Protein AF-A0A8T7H8H2-F1 (afdb_monomer_lite)

Sequence (149 aa):
MNLKTIQKQKPISELIKFSIINIDKPTEHTSFDVVARIRDIFHTKKVGHFGTLDPKVTGVLPISLNRACKLSDFFMHHDKEYIGKMYVHKEVNKKKLEKEMKKFIGKILQKPPVKSSVKRVERERTINKYKILKVDGKTISFHEDVEAG

Radius of gyration: 19.12 Å; chains: 1; bounding box: 44×36×48 Å

Secondary structure (DSSP, 8-state):
--HHHHHHHS-HHHHTTEEEEEEEEPTT--HHHHHHHHHHHHT-S-EEESSPPPTT--EEEEEEEEGGGGGHHHHHTS-EEEEEEEE-SS---HHHHHHHHGGGSEEEEE---SS-SS----EEEEEEEEEEEEEETTEEEEEEEE---

pLDDT: mean 93.81, std 4.28, range [65.88, 98.06]

Foldseek 3Di:
DDPVVVVVVDDPVVALQWDKDWDFADAQDWLVNVQVVVCVVVVAPDKDWQDTDPRGDTGTIIMTGHPNVVCNVVSQFDKDKDKDKDFAPFFDDPVVVVVVVVVQAAKDWDFDDPPDPDDGDIDIWHWPDKAFDDDDGRITIIMTIITGD

Structure (mmCIF, N/CA/C/O backbone):
data_AF-A0A8T7H8H2-F1
#
_entry.id   AF-A0A8T7H8H2-F1
#
loop_
_atom_site.group_PDB
_atom_site.id
_atom_site.type_symbol
_atom_site.label_atom_id
_atom_site.label_alt_id
_atom_site.label_comp_id
_atom_site.label_asym_id
_atom_site.label_entity_id
_atom_site.label_seq_id
_atom_site.pdbx_PDB_ins_code
_atom_site.Cartn_x
_atom_site.Cartn_y
_atom_site.Cartn_z
_atom_site.occupancy
_atom_site.B_iso_or_equiv
_atom_site.auth_seq_id
_atom_site.auth_comp_id
_atom_site.auth_asym_id
_atom_site.auth_atom_id
_atom_site.pdbx_PDB_model_num
ATOM 1 N N . MET A 1 1 ? 19.911 20.116 -11.012 1.00 65.88 1 MET A N 1
ATOM 2 C CA . MET A 1 1 ? 19.712 19.109 -12.084 1.00 65.88 1 MET A CA 1
ATOM 3 C C . MET A 1 1 ? 18.266 19.201 -12.567 1.00 65.88 1 MET A C 1
ATOM 5 O O . MET A 1 1 ? 17.376 19.098 -11.737 1.00 65.88 1 MET A O 1
ATOM 9 N N . ASN A 1 2 ? 18.010 19.471 -13.854 1.00 86.25 2 ASN A N 1
ATOM 10 C CA . ASN A 1 2 ? 16.648 19.646 -14.386 1.00 86.25 2 ASN A CA 1
ATOM 11 C C . ASN A 1 2 ? 16.205 18.390 -15.158 1.00 86.25 2 ASN A C 1
ATOM 13 O O . ASN A 1 2 ? 16.729 18.102 -16.234 1.00 86.25 2 ASN A O 1
ATOM 17 N N . LEU A 1 3 ? 15.234 17.649 -14.613 1.00 81.94 3 LEU A N 1
ATOM 18 C CA . LEU A 1 3 ? 14.728 16.403 -15.206 1.00 81.94 3 LEU A CA 1
ATOM 19 C C . LEU A 1 3 ? 14.122 16.609 -16.601 1.00 81.94 3 LEU A C 1
ATOM 21 O O . LEU A 1 3 ? 14.348 15.786 -17.485 1.00 81.94 3 LEU A O 1
ATOM 25 N N . LYS A 1 4 ? 13.415 17.725 -16.827 1.00 85.38 4 LYS A N 1
ATOM 26 C CA . LYS A 1 4 ? 12.794 18.028 -18.128 1.00 85.38 4 LYS A CA 1
ATOM 27 C C . LYS A 1 4 ? 13.848 18.240 -19.210 1.00 85.38 4 LYS A C 1
ATOM 29 O O . LYS A 1 4 ? 13.659 17.823 -20.348 1.00 85.38 4 LYS A O 1
ATOM 34 N N . THR A 1 5 ? 14.968 18.863 -18.853 1.00 87.62 5 THR A N 1
ATOM 35 C CA . THR A 1 5 ? 16.095 19.063 -19.768 1.00 87.62 5 THR A CA 1
ATOM 36 C C . THR A 1 5 ? 16.733 17.728 -20.151 1.00 87.62 5 THR A C 1
ATOM 38 O O . THR A 1 5 ? 16.940 17.469 -21.331 1.00 87.62 5 THR A O 1
ATOM 41 N N . ILE A 1 6 ? 16.958 16.839 -19.178 1.00 83.12 6 ILE A N 1
ATOM 42 C CA . ILE A 1 6 ? 17.547 15.509 -19.414 1.00 83.12 6 ILE A CA 1
ATOM 43 C C . ILE A 1 6 ? 16.644 14.643 -20.299 1.00 83.12 6 ILE A C 1
ATOM 45 O O . ILE A 1 6 ? 17.132 13.980 -21.210 1.00 83.12 6 ILE A O 1
ATOM 49 N N . GLN A 1 7 ? 15.331 14.665 -20.056 1.00 84.94 7 GLN A N 1
ATOM 50 C CA . GLN A 1 7 ? 14.356 13.912 -20.851 1.00 84.94 7 GLN A CA 1
ATOM 51 C C . GLN A 1 7 ? 14.317 14.361 -22.316 1.00 84.94 7 GLN A C 1
ATOM 53 O O . GLN A 1 7 ? 14.133 13.528 -23.193 1.00 84.94 7 GLN A O 1
ATOM 58 N N . LYS A 1 8 ? 14.520 15.655 -22.594 1.00 89.44 8 LYS A N 1
ATOM 59 C CA . LYS A 1 8 ? 14.554 16.187 -23.967 1.00 89.44 8 LYS A CA 1
ATOM 60 C C . LYS A 1 8 ? 15.856 15.882 -24.710 1.00 89.44 8 LYS A C 1
ATOM 62 O O . LYS A 1 8 ? 15.855 15.846 -25.932 1.00 89.44 8 LYS A O 1
ATOM 67 N N . GLN A 1 9 ? 16.960 15.708 -23.986 1.00 91.50 9 GLN A N 1
ATOM 68 C CA . GLN A 1 9 ? 18.292 15.525 -24.571 1.00 91.50 9 GLN A CA 1
ATOM 69 C C . GLN A 1 9 ? 18.631 14.065 -24.887 1.00 91.50 9 GLN A C 1
ATOM 71 O O . GLN A 1 9 ? 19.594 13.810 -25.604 1.00 91.50 9 GLN A O 1
ATOM 76 N N . LYS A 1 10 ? 17.877 13.106 -24.340 1.00 90.75 10 LYS A N 1
ATOM 77 C CA . LYS A 1 10 ? 18.169 11.676 -24.468 1.00 90.75 10 LYS A CA 1
ATOM 78 C C . LYS A 1 10 ? 17.128 10.970 -25.328 1.00 90.75 10 LYS A C 1
ATOM 80 O O . LYS A 1 10 ? 15.936 11.233 -25.165 1.00 90.75 10 LYS A O 1
ATOM 85 N N . PRO A 1 11 ? 17.537 10.022 -26.185 1.00 93.69 11 PRO A N 1
ATOM 86 C CA . PRO A 1 11 ? 16.582 9.183 -26.890 1.00 93.69 11 PRO A CA 1
ATOM 87 C C . PRO A 1 11 ? 15.785 8.327 -25.894 1.00 93.69 11 PRO A C 1
ATOM 89 O O . PRO A 1 11 ? 16.292 7.925 -24.842 1.00 93.69 11 PRO A O 1
ATOM 92 N N . ILE A 1 12 ? 14.542 7.988 -26.253 1.00 90.75 12 ILE A N 1
ATOM 93 C CA . ILE A 1 12 ? 13.638 7.168 -25.423 1.00 90.75 12 ILE A CA 1
ATOM 94 C C . ILE A 1 12 ? 14.302 5.845 -25.012 1.00 90.75 12 ILE A C 1
ATOM 96 O O . ILE A 1 12 ? 14.196 5.419 -23.861 1.00 90.75 12 ILE A O 1
ATOM 100 N N . SER A 1 13 ? 15.048 5.227 -25.931 1.00 91.00 13 SER A N 1
ATOM 101 C CA . SER A 1 13 ? 15.783 3.982 -25.689 1.00 91.00 13 SER A CA 1
ATOM 102 C C . SER A 1 13 ? 16.817 4.099 -24.564 1.00 91.00 13 SER A C 1
ATOM 104 O O . SER A 1 13 ? 17.067 3.123 -23.857 1.00 91.00 13 SER A O 1
ATOM 106 N N . GLU A 1 14 ? 17.408 5.278 -24.354 1.00 92.38 14 GLU A N 1
ATOM 107 C CA . GLU A 1 14 ? 18.316 5.523 -23.235 1.00 92.38 14 GLU A CA 1
ATOM 108 C C . GLU A 1 14 ? 17.551 5.794 -21.936 1.00 92.38 14 GLU A C 1
ATOM 110 O O . GLU A 1 14 ? 17.929 5.266 -20.889 1.00 92.38 14 GLU A O 1
ATOM 115 N N . LEU A 1 15 ? 16.453 6.554 -21.999 1.00 91.94 15 LEU A N 1
ATOM 116 C CA . LEU A 1 15 ? 15.613 6.845 -20.833 1.00 91.94 15 LEU A CA 1
ATOM 117 C C . LEU A 1 15 ? 15.049 5.561 -20.203 1.00 91.94 15 LEU A C 1
ATOM 119 O O . LEU A 1 15 ? 15.096 5.404 -18.985 1.00 91.94 15 LEU A O 1
ATOM 123 N N . ILE A 1 16 ? 14.623 4.591 -21.018 1.00 92.81 16 ILE A N 1
ATOM 124 C CA . ILE A 1 16 ? 14.113 3.286 -20.554 1.00 92.81 16 ILE A CA 1
ATOM 125 C C . ILE A 1 16 ? 15.168 2.489 -19.759 1.00 92.81 16 ILE A C 1
ATOM 127 O O . ILE A 1 16 ? 14.828 1.684 -18.888 1.00 92.81 16 ILE A O 1
ATOM 131 N N . LYS A 1 17 ? 16.473 2.704 -19.992 1.00 92.81 17 LYS A N 1
ATOM 132 C CA . LYS A 1 17 ? 17.540 1.990 -19.256 1.00 92.81 17 LYS A CA 1
ATOM 133 C C . LYS A 1 17 ? 17.592 2.360 -17.769 1.00 92.81 17 LYS A C 1
ATOM 135 O O . LYS A 1 17 ? 18.236 1.644 -16.994 1.00 92.81 17 LYS A O 1
ATOM 140 N N . PHE A 1 18 ? 16.982 3.476 -17.373 1.00 93.94 18 PHE A N 1
ATOM 141 C CA . PHE A 1 18 ? 16.849 3.908 -15.984 1.00 93.94 18 PHE A CA 1
ATOM 142 C C . PHE A 1 18 ? 15.565 4.728 -15.827 1.00 93.94 18 PHE A C 1
ATOM 144 O O . PHE A 1 18 ? 15.586 5.956 -15.874 1.00 93.94 18 PHE A O 1
ATOM 151 N N . SER A 1 19 ? 14.442 4.037 -15.652 1.00 93.81 19 SER A N 1
ATOM 152 C CA . SER A 1 19 ? 13.132 4.672 -15.533 1.00 93.81 19 SER A CA 1
ATOM 153 C C . SER A 1 19 ? 12.320 4.091 -14.385 1.00 93.81 19 SER A C 1
ATOM 155 O O . SER A 1 19 ? 12.411 2.903 -14.062 1.00 93.81 19 SER A O 1
ATOM 157 N N . ILE A 1 20 ? 11.495 4.955 -13.801 1.00 95.44 20 ILE A N 1
ATOM 158 C CA . ILE A 1 20 ? 10.417 4.590 -12.890 1.00 95.44 20 ILE A CA 1
ATOM 159 C C . ILE A 1 20 ? 9.120 5.057 -13.544 1.00 95.44 20 ILE A C 1
ATOM 161 O O . ILE A 1 20 ? 9.035 6.189 -14.019 1.00 95.44 20 ILE A O 1
ATOM 165 N N . ILE A 1 21 ? 8.132 4.177 -13.582 1.00 95.38 21 ILE A N 1
ATOM 166 C CA . ILE A 1 21 ? 6.795 4.430 -14.097 1.00 95.38 21 ILE A CA 1
ATOM 167 C C . ILE A 1 21 ? 5.856 4.400 -12.898 1.00 95.38 21 ILE A C 1
ATOM 169 O O . ILE A 1 21 ? 5.770 3.389 -12.208 1.00 95.38 21 ILE A O 1
ATOM 173 N N . ASN A 1 22 ? 5.167 5.505 -12.636 1.00 95.94 22 ASN A N 1
ATOM 174 C CA . ASN A 1 22 ? 4.131 5.532 -11.614 1.00 95.94 22 ASN A CA 1
ATOM 175 C C . ASN A 1 22 ? 2.823 5.011 -12.219 1.00 95.94 22 ASN A C 1
ATOM 177 O O . ASN A 1 22 ? 2.218 5.700 -13.039 1.00 95.94 22 ASN A O 1
ATOM 181 N N . ILE A 1 23 ? 2.433 3.790 -11.862 1.00 97.12 23 ILE A N 1
ATOM 182 C CA . ILE A 1 23 ? 1.197 3.173 -12.340 1.00 97.12 23 ILE A CA 1
ATOM 183 C C . ILE A 1 23 ? 0.095 3.408 -11.313 1.00 97.12 23 ILE A C 1
ATOM 185 O O . ILE A 1 23 ? 0.291 3.138 -10.132 1.00 97.12 23 ILE A O 1
ATOM 189 N N . ASP A 1 24 ? -1.075 3.846 -11.771 1.00 97.94 24 ASP A N 1
ATOM 190 C CA . ASP A 1 24 ? -2.310 3.660 -11.013 1.00 97.94 24 ASP A CA 1
ATOM 191 C C . ASP A 1 24 ? -2.786 2.217 -11.227 1.00 97.94 24 ASP A C 1
ATOM 193 O O . ASP A 1 24 ? -3.288 1.850 -12.293 1.00 97.94 24 ASP A O 1
ATOM 197 N N . LYS A 1 25 ? -2.498 1.355 -10.251 1.00 98.06 25 LYS A N 1
ATOM 198 C CA . LYS A 1 25 ? -2.769 -0.077 -10.323 1.00 98.06 25 LYS A CA 1
ATOM 199 C C . LYS A 1 25 ? -4.288 -0.302 -10.364 1.00 98.06 25 LYS A C 1
ATOM 201 O O . LYS A 1 25 ? -4.979 0.103 -9.429 1.00 98.06 25 LYS A O 1
ATOM 206 N N . PRO A 1 26 ? -4.816 -1.031 -11.362 1.00 96.56 26 PRO A N 1
ATOM 207 C CA . PRO A 1 26 ? -6.225 -1.411 -11.382 1.00 96.56 26 PRO A CA 1
ATOM 208 C C . PRO A 1 26 ? -6.556 -2.481 -10.328 1.00 96.56 26 PRO A C 1
ATOM 210 O O . PRO A 1 26 ? -5.681 -3.198 -9.828 1.00 96.56 26 PRO A O 1
ATOM 213 N N . THR A 1 27 ? -7.842 -2.614 -10.002 1.00 96.50 27 THR A N 1
ATOM 214 C CA . THR A 1 27 ? -8.343 -3.703 -9.145 1.00 96.50 27 THR A CA 1
ATOM 215 C C . THR A 1 27 ? -8.303 -5.046 -9.882 1.00 96.50 27 THR A C 1
ATOM 217 O O . THR A 1 27 ? -8.159 -5.080 -11.100 1.00 96.50 27 THR A O 1
ATOM 220 N N . GLU A 1 28 ? -8.429 -6.149 -9.145 1.00 95.75 28 GLU A N 1
ATOM 221 C CA . GLU A 1 28 ? -8.417 -7.541 -9.635 1.00 95.75 28 GLU A CA 1
ATOM 222 C C . GLU A 1 28 ? -7.105 -8.010 -10.291 1.00 95.75 28 GLU A C 1
ATOM 224 O O . GLU A 1 28 ? -7.045 -9.091 -10.870 1.00 95.75 28 GLU A O 1
ATOM 229 N N . HIS A 1 29 ? -6.022 -7.248 -10.143 1.00 96.12 29 HIS A N 1
ATOM 230 C CA . HIS A 1 29 ? -4.684 -7.625 -10.600 1.00 96.12 29 HIS A CA 1
ATOM 231 C C . HIS A 1 29 ? -3.716 -7.659 -9.425 1.00 96.12 29 HIS A C 1
ATOM 233 O O . HIS A 1 29 ? -3.736 -6.754 -8.595 1.00 96.12 29 HIS A O 1
ATOM 239 N N . THR A 1 30 ? -2.828 -8.647 -9.342 1.00 97.06 30 THR A N 1
ATOM 240 C CA . THR A 1 30 ? -1.699 -8.580 -8.402 1.00 97.06 30 THR A CA 1
ATOM 241 C C . THR A 1 30 ? -0.683 -7.532 -8.875 1.00 97.06 30 THR A C 1
ATOM 243 O O . THR A 1 30 ? -0.597 -7.214 -10.064 1.00 97.06 30 THR A O 1
ATOM 246 N N . SER A 1 31 ? 0.157 -7.013 -7.972 1.00 96.62 31 SER A N 1
ATOM 247 C CA . SER A 1 31 ? 1.315 -6.200 -8.388 1.00 96.62 31 SER A CA 1
ATOM 248 C C . SER A 1 31 ? 2.249 -6.948 -9.353 1.00 96.62 31 SER A C 1
ATOM 250 O O . SER A 1 31 ? 2.854 -6.322 -10.223 1.00 96.62 31 SER A O 1
ATOM 252 N N . PHE A 1 32 ? 2.344 -8.277 -9.238 1.00 96.12 32 PHE A N 1
ATOM 253 C CA . PHE A 1 32 ? 3.157 -9.106 -10.131 1.00 96.12 32 PHE A CA 1
ATOM 254 C C . PHE A 1 32 ? 2.573 -9.201 -11.545 1.00 96.12 32 PHE A C 1
ATOM 256 O O . PHE A 1 32 ? 3.344 -9.166 -12.505 1.00 96.12 32 PHE A O 1
ATOM 263 N N . ASP A 1 33 ? 1.245 -9.233 -11.689 1.00 97.19 33 ASP A N 1
ATOM 264 C CA . ASP A 1 33 ? 0.581 -9.201 -13.000 1.00 97.19 33 ASP A CA 1
ATOM 265 C C . ASP A 1 33 ? 0.880 -7.888 -13.731 1.00 97.19 33 ASP A C 1
ATOM 267 O O . ASP A 1 33 ? 1.214 -7.886 -14.917 1.00 97.19 33 ASP A O 1
ATOM 271 N N . VAL A 1 34 ? 0.839 -6.761 -13.007 1.00 97.31 34 VAL A N 1
ATOM 272 C CA . VAL A 1 34 ? 1.215 -5.450 -13.563 1.00 97.31 34 VAL A CA 1
ATOM 273 C C . VAL A 1 34 ? 2.674 -5.452 -14.013 1.00 97.31 34 VAL A C 1
ATOM 275 O O . VAL A 1 34 ? 2.975 -5.018 -15.123 1.00 97.31 34 VAL A O 1
ATOM 278 N N . VAL A 1 35 ? 3.585 -5.984 -13.193 1.00 97.06 35 VAL A N 1
ATOM 279 C CA . VAL A 1 35 ? 5.002 -6.118 -13.563 1.00 97.06 35 VAL A CA 1
ATOM 280 C C . VAL A 1 35 ? 5.187 -6.971 -14.817 1.00 97.06 35 VAL A C 1
ATOM 282 O O . VAL A 1 35 ? 5.971 -6.586 -15.684 1.00 97.06 35 VAL A O 1
ATOM 285 N N . ALA A 1 36 ? 4.484 -8.100 -14.936 1.00 97.06 36 ALA A N 1
ATOM 286 C CA . ALA A 1 36 ? 4.553 -8.960 -16.115 1.00 97.06 36 ALA A CA 1
ATOM 287 C C . ALA A 1 36 ? 4.097 -8.214 -17.375 1.00 97.06 36 ALA A C 1
ATOM 289 O O . ALA A 1 36 ? 4.830 -8.165 -18.358 1.00 97.06 36 ALA A O 1
ATOM 290 N N . ARG A 1 37 ? 2.965 -7.509 -17.305 1.00 96.88 37 ARG A N 1
ATOM 291 C CA . ARG A 1 37 ? 2.451 -6.739 -18.441 1.00 96.88 37 ARG A CA 1
ATOM 292 C C . ARG A 1 37 ? 3.386 -5.606 -18.869 1.00 96.88 37 ARG A C 1
ATOM 294 O O . ARG A 1 37 ? 3.587 -5.392 -20.060 1.00 96.88 37 ARG A O 1
ATOM 301 N N . ILE A 1 38 ? 3.991 -4.892 -17.917 1.00 96.75 38 ILE A N 1
ATOM 302 C CA . ILE A 1 38 ? 4.988 -3.853 -18.222 1.00 96.75 38 ILE A CA 1
ATOM 303 C C . ILE A 1 38 ? 6.249 -4.466 -18.845 1.00 96.75 38 ILE A C 1
ATOM 305 O O . ILE A 1 38 ? 6.817 -3.890 -19.772 1.00 96.75 38 ILE A O 1
ATOM 309 N N . ARG A 1 39 ? 6.677 -5.642 -18.376 1.00 96.56 39 ARG A N 1
ATOM 310 C CA . ARG A 1 39 ? 7.799 -6.379 -18.970 1.00 96.56 39 ARG A CA 1
ATOM 311 C C . ARG A 1 39 ? 7.558 -6.668 -20.450 1.00 96.56 39 ARG A C 1
ATOM 313 O O . ARG A 1 39 ? 8.455 -6.418 -21.255 1.00 96.56 39 ARG A O 1
ATOM 320 N N . ASP A 1 40 ? 6.356 -7.125 -20.782 1.00 96.38 40 ASP A N 1
ATOM 321 C CA . ASP A 1 40 ? 5.974 -7.488 -22.146 1.00 96.38 40 ASP A CA 1
ATOM 322 C C . ASP A 1 40 ? 5.882 -6.259 -23.058 1.00 96.38 40 ASP A C 1
ATOM 324 O O . ASP A 1 40 ? 6.412 -6.287 -24.163 1.00 96.38 40 ASP A O 1
ATOM 328 N N . ILE A 1 41 ? 5.300 -5.153 -22.575 1.00 95.75 41 ILE A N 1
ATOM 329 C CA . ILE A 1 41 ? 5.170 -3.896 -23.337 1.00 95.75 41 ILE A CA 1
ATOM 330 C C . ILE A 1 41 ? 6.536 -3.295 -23.695 1.00 95.75 41 ILE A C 1
ATOM 332 O O . ILE A 1 41 ? 6.731 -2.802 -24.803 1.00 95.75 41 ILE A O 1
ATOM 336 N N . PHE A 1 42 ? 7.481 -3.290 -22.751 1.00 93.94 42 PHE A N 1
ATOM 337 C CA . PHE A 1 42 ? 8.787 -2.646 -22.939 1.00 93.94 42 PHE A CA 1
ATOM 338 C C . PHE A 1 42 ? 9.884 -3.606 -23.411 1.00 93.94 42 PHE A C 1
ATOM 340 O O . PHE A 1 42 ? 11.028 -3.177 -23.579 1.00 93.94 42 PHE A O 1
ATOM 347 N N . HIS A 1 43 ? 9.567 -4.894 -23.581 1.00 93.25 43 HIS A N 1
ATOM 348 C CA . HIS A 1 43 ? 10.507 -5.951 -23.967 1.00 93.25 43 HIS A CA 1
ATOM 349 C C . HIS A 1 43 ? 11.815 -5.941 -23.152 1.00 93.25 43 HIS A C 1
ATOM 351 O O . HIS A 1 43 ? 12.906 -6.187 -23.670 1.00 93.25 43 HIS A O 1
ATOM 357 N N . THR A 1 44 ? 11.730 -5.632 -21.854 1.00 91.31 44 THR A N 1
ATOM 358 C CA . THR A 1 44 ? 12.895 -5.590 -20.956 1.00 91.31 44 THR A CA 1
ATOM 359 C C . THR A 1 44 ? 12.942 -6.820 -20.062 1.00 91.31 44 THR A C 1
ATOM 361 O O . THR A 1 44 ? 11.921 -7.326 -19.620 1.00 91.31 44 THR A O 1
ATOM 364 N N . LYS A 1 45 ? 14.143 -7.303 -19.735 1.00 87.44 45 LYS A N 1
ATOM 365 C CA . LYS A 1 45 ? 14.311 -8.463 -18.848 1.00 87.44 45 LYS A CA 1
ATOM 366 C C . LYS A 1 45 ? 14.118 -8.125 -17.367 1.00 87.44 45 LYS A C 1
ATOM 368 O O . LYS A 1 45 ? 13.731 -8.997 -16.594 1.00 87.44 45 LYS A O 1
ATOM 373 N N . LYS A 1 46 ? 14.403 -6.885 -16.945 1.00 95.06 46 LYS A N 1
ATOM 374 C CA . LYS A 1 46 ? 14.453 -6.510 -15.523 1.00 95.06 46 LYS A CA 1
ATOM 375 C C . LYS A 1 46 ? 13.401 -5.452 -15.208 1.00 95.06 46 LYS A C 1
ATOM 377 O O . LYS A 1 46 ? 13.554 -4.294 -15.584 1.00 95.06 46 LYS A O 1
ATOM 382 N N . VAL A 1 47 ? 12.359 -5.879 -14.500 1.00 97.19 47 VAL A N 1
ATOM 383 C CA . VAL A 1 47 ? 11.246 -5.045 -14.031 1.00 97.19 47 VAL A CA 1
ATOM 384 C C . VAL A 1 47 ? 10.959 -5.404 -12.581 1.00 97.19 47 VAL A C 1
ATOM 386 O O . VAL A 1 47 ? 10.929 -6.589 -12.246 1.00 97.19 47 VAL A O 1
ATOM 389 N N . GLY A 1 48 ? 10.754 -4.399 -11.736 1.00 95.44 48 GLY A N 1
ATOM 390 C CA . GLY A 1 48 ? 10.378 -4.571 -10.333 1.00 95.44 48 GLY A CA 1
ATOM 391 C C . GLY A 1 48 ? 9.346 -3.536 -9.902 1.00 95.44 48 GLY A C 1
ATOM 392 O O . GLY A 1 48 ? 9.080 -2.585 -10.633 1.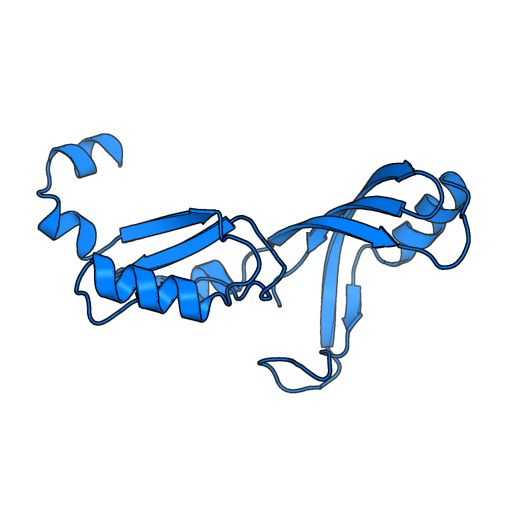00 95.44 48 GLY A O 1
ATOM 393 N N . HIS A 1 49 ? 8.789 -3.697 -8.709 1.00 95.38 49 HIS A N 1
ATOM 394 C CA . HIS A 1 49 ? 7.864 -2.745 -8.096 1.00 95.38 49 HIS A CA 1
ATOM 395 C C . HIS A 1 49 ? 8.342 -2.395 -6.680 1.00 95.38 49 HIS A C 1
ATOM 397 O O . HIS A 1 49 ? 9.088 -3.163 -6.078 1.00 95.38 49 HIS A O 1
ATOM 403 N N . PHE A 1 50 ? 7.935 -1.244 -6.147 1.00 94.06 50 PHE A N 1
ATOM 404 C CA . PHE A 1 50 ? 8.436 -0.728 -4.859 1.00 94.06 50 PHE A CA 1
ATOM 405 C C . PHE A 1 50 ? 7.511 -0.977 -3.657 1.00 94.06 50 PHE A C 1
ATOM 407 O O . PHE A 1 50 ? 7.526 -0.248 -2.668 1.00 94.06 50 PHE A O 1
ATOM 414 N N . GLY A 1 51 ? 6.682 -2.009 -3.749 1.00 90.94 51 GLY A N 1
ATOM 415 C CA . GLY A 1 51 ? 5.697 -2.367 -2.732 1.00 90.94 51 GLY A CA 1
ATOM 416 C C . GLY A 1 51 ? 4.583 -3.205 -3.338 1.00 90.94 51 GLY A C 1
ATOM 417 O O . GLY A 1 51 ? 4.218 -3.001 -4.495 1.00 90.94 51 GLY A O 1
ATOM 418 N N . THR A 1 52 ? 4.093 -4.195 -2.601 1.00 93.44 52 THR A N 1
ATOM 419 C CA . THR A 1 52 ? 3.010 -5.063 -3.072 1.00 93.44 52 THR A CA 1
ATOM 420 C C . THR A 1 52 ? 1.679 -4.469 -2.650 1.00 93.44 52 THR A C 1
ATOM 422 O O . THR A 1 52 ? 1.450 -4.262 -1.463 1.00 93.44 52 THR A O 1
ATOM 425 N N . LEU A 1 53 ? 0.800 -4.232 -3.618 1.00 95.31 53 LEU A N 1
ATOM 426 C CA . LEU A 1 53 ? -0.607 -3.955 -3.377 1.00 95.31 53 LEU A CA 1
ATOM 427 C C . LEU A 1 53 ? -1.386 -5.253 -3.594 1.00 95.31 53 LEU A C 1
ATOM 429 O O . LEU A 1 53 ? -1.185 -5.949 -4.596 1.00 95.31 53 LEU A O 1
ATOM 433 N N . ASP A 1 54 ? -2.279 -5.568 -2.660 1.00 94.94 54 ASP A N 1
ATOM 434 C CA . ASP A 1 54 ? -3.170 -6.718 -2.785 1.00 94.94 54 ASP A CA 1
ATOM 435 C C . ASP A 1 54 ? -4.047 -6.608 -4.047 1.00 94.94 54 ASP A C 1
ATOM 437 O O . ASP A 1 54 ? -4.288 -5.503 -4.546 1.00 94.94 54 ASP A O 1
ATOM 441 N N . PRO A 1 55 ? -4.585 -7.729 -4.569 1.00 95.81 55 PRO A N 1
ATOM 442 C CA . PRO A 1 55 ? -5.346 -7.731 -5.819 1.00 95.81 55 PRO A CA 1
ATOM 443 C C . PRO A 1 55 ? -6.456 -6.676 -5.894 1.00 95.81 55 PRO A C 1
ATOM 445 O O . PRO A 1 55 ? -6.604 -6.006 -6.913 1.00 95.81 55 PRO A O 1
ATOM 448 N N . LYS A 1 56 ? -7.176 -6.476 -4.785 1.00 96.00 56 LYS A N 1
ATOM 449 C CA . LYS A 1 56 ? -8.312 -5.547 -4.669 1.00 96.00 56 LYS A CA 1
ATOM 450 C C . LYS A 1 56 ? -7.924 -4.095 -4.368 1.00 96.00 56 LYS A C 1
ATOM 452 O O . LYS A 1 56 ? -8.795 -3.234 -4.312 1.00 96.00 56 LYS A O 1
ATOM 457 N N . VAL A 1 57 ? -6.644 -3.819 -4.119 1.00 97.06 57 VAL A N 1
ATOM 458 C CA . VAL A 1 57 ? -6.150 -2.477 -3.783 1.00 97.06 57 VAL A CA 1
ATOM 459 C C . VAL A 1 57 ? -5.714 -1.772 -5.061 1.00 97.06 57 VAL A C 1
ATOM 461 O O . VAL A 1 57 ? -4.957 -2.338 -5.847 1.00 97.06 57 VAL A O 1
ATOM 464 N N . THR A 1 58 ? -6.181 -0.547 -5.278 1.00 97.94 58 THR A N 1
ATOM 465 C CA . THR A 1 58 ? -5.791 0.295 -6.419 1.00 97.94 58 THR A CA 1
ATOM 466 C C . THR A 1 58 ? -4.792 1.371 -6.003 1.00 97.94 58 THR A C 1
ATOM 468 O O . THR A 1 58 ? -4.476 1.499 -4.819 1.00 97.94 58 THR A O 1
ATOM 471 N N . GLY A 1 59 ? -4.328 2.184 -6.951 1.00 97.75 59 GLY A N 1
ATOM 472 C CA . GLY A 1 59 ? -3.533 3.372 -6.657 1.00 97.75 59 GLY A CA 1
ATOM 473 C C . GLY A 1 59 ? -2.053 3.217 -6.980 1.00 97.75 59 GLY A C 1
ATOM 474 O O . GLY A 1 59 ? -1.649 2.408 -7.812 1.00 97.75 59 GLY A O 1
ATOM 475 N N . VAL A 1 60 ? -1.239 4.04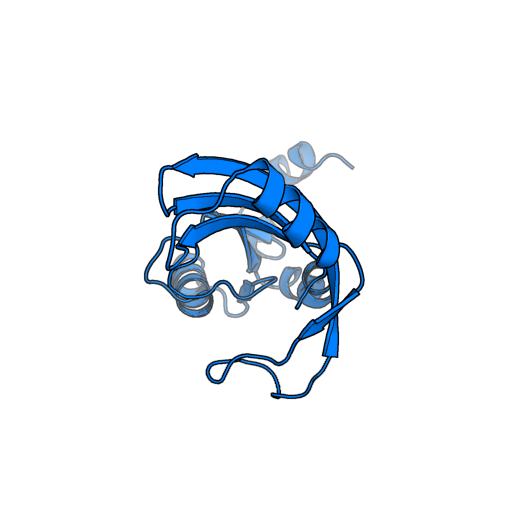1 -6.326 1.00 97.31 60 VAL A N 1
ATOM 476 C CA . VAL A 1 60 ? 0.170 4.269 -6.664 1.00 97.31 60 VAL A CA 1
ATOM 477 C C . VAL A 1 60 ? 1.005 2.991 -6.527 1.00 97.31 60 VAL A C 1
ATOM 479 O O . VAL A 1 60 ? 1.304 2.533 -5.427 1.00 97.31 60 VAL A O 1
ATOM 482 N N . LEU A 1 61 ? 1.442 2.453 -7.666 1.00 97.00 61 LEU A N 1
ATOM 483 C CA . LEU A 1 61 ? 2.382 1.345 -7.776 1.00 97.00 61 LEU A CA 1
ATOM 484 C C . LEU A 1 61 ? 3.579 1.774 -8.638 1.00 97.00 61 LEU A C 1
ATOM 486 O O . LEU A 1 61 ? 3.539 1.668 -9.867 1.00 97.00 61 LEU A O 1
ATOM 490 N N . PRO A 1 62 ? 4.672 2.251 -8.023 1.00 96.50 62 PRO A N 1
ATOM 491 C CA . PRO A 1 62 ? 5.885 2.572 -8.756 1.00 96.50 62 PRO A CA 1
ATOM 492 C C . PRO A 1 62 ? 6.530 1.302 -9.324 1.00 96.50 62 PRO A C 1
ATOM 494 O O . PRO A 1 62 ? 6.874 0.376 -8.584 1.00 96.50 62 PRO A O 1
ATOM 497 N N . ILE A 1 63 ? 6.723 1.283 -10.641 1.00 97.06 63 ILE A N 1
ATOM 498 C CA . ILE A 1 63 ? 7.382 0.219 -11.396 1.00 97.06 63 ILE A CA 1
ATOM 499 C C . ILE A 1 63 ? 8.748 0.712 -11.861 1.00 97.06 63 ILE A C 1
ATOM 501 O O . ILE A 1 63 ? 8.860 1.765 -12.475 1.00 97.06 63 ILE A O 1
ATOM 505 N N . SER A 1 64 ? 9.801 -0.054 -11.612 1.00 97.06 64 SER A N 1
ATOM 506 C CA . SER A 1 64 ? 11.163 0.263 -12.045 1.00 97.06 64 SER A CA 1
ATOM 507 C C . SER A 1 64 ? 11.593 -0.614 -13.211 1.00 97.06 64 SER A C 1
ATOM 509 O O . SER A 1 64 ? 11.313 -1.812 -13.218 1.00 97.06 64 SER A O 1
ATOM 511 N N . LEU A 1 65 ? 12.313 -0.029 -14.173 1.00 96.88 65 LEU A N 1
ATOM 512 C CA . LEU A 1 65 ? 12.900 -0.752 -15.303 1.00 96.88 65 LEU A CA 1
ATOM 513 C C . LEU A 1 65 ? 14.432 -0.788 -15.218 1.00 96.88 65 LEU A C 1
ATOM 515 O O . LEU A 1 65 ? 15.092 0.190 -14.851 1.00 96.88 65 LEU A O 1
ATOM 519 N N . ASN A 1 66 ? 15.019 -1.902 -15.656 1.00 96.12 66 ASN A N 1
ATOM 520 C CA . ASN A 1 66 ? 16.454 -2.063 -15.879 1.00 96.12 66 ASN A CA 1
ATOM 521 C C . ASN A 1 66 ? 17.301 -1.683 -14.647 1.00 96.12 66 ASN A C 1
ATOM 523 O O . ASN A 1 66 ? 17.217 -2.310 -13.587 1.00 96.12 66 ASN A O 1
ATOM 527 N N . ARG A 1 67 ? 18.164 -0.665 -14.777 1.00 95.06 67 ARG A N 1
ATOM 528 C CA . ARG A 1 67 ? 19.060 -0.226 -13.700 1.00 95.06 67 ARG A CA 1
ATOM 529 C C . ARG A 1 67 ? 18.299 0.404 -12.531 1.00 95.06 67 ARG A C 1
ATOM 531 O O . ARG A 1 67 ? 18.806 0.344 -11.414 1.00 95.06 67 ARG A O 1
ATOM 538 N N . ALA A 1 68 ? 17.101 0.946 -12.760 1.00 95.81 68 ALA A N 1
ATOM 539 C CA . ALA A 1 68 ? 16.303 1.592 -11.719 1.00 95.81 68 ALA A CA 1
ATOM 540 C C . ALA A 1 68 ? 15.785 0.603 -10.664 1.00 95.81 68 ALA A C 1
ATOM 542 O O . ALA A 1 68 ? 15.505 1.010 -9.544 1.00 95.81 68 ALA A O 1
ATOM 543 N N . CYS A 1 69 ? 15.740 -0.703 -10.958 1.00 95.00 69 CYS A N 1
ATOM 544 C CA . CYS A 1 69 ? 15.371 -1.722 -9.969 1.00 95.00 69 CYS A CA 1
ATOM 545 C C . CYS A 1 69 ? 16.322 -1.776 -8.763 1.00 95.00 69 CYS A C 1
ATOM 547 O O . CYS A 1 69 ? 15.945 -2.294 -7.719 1.00 95.00 69 CYS A O 1
ATOM 549 N N . LYS A 1 70 ? 17.542 -1.228 -8.878 1.00 93.25 70 LYS A N 1
ATOM 550 C CA . LYS A 1 70 ? 18.466 -1.079 -7.740 1.00 93.25 70 LYS A CA 1
ATOM 551 C C . LYS A 1 70 ? 17.955 -0.106 -6.669 1.00 93.25 70 LYS A C 1
ATOM 553 O O . LYS A 1 70 ? 18.512 -0.074 -5.585 1.00 93.25 70 LYS A O 1
ATOM 558 N N . LEU A 1 71 ? 16.923 0.684 -6.970 1.00 92.75 71 LEU A N 1
ATOM 559 C CA . LEU A 1 71 ? 16.319 1.630 -6.032 1.00 92.75 71 LEU A CA 1
ATOM 560 C C . LEU A 1 71 ? 15.255 0.986 -5.129 1.00 92.75 71 LEU A C 1
ATOM 562 O O . LEU A 1 71 ? 14.666 1.694 -4.322 1.00 92.75 71 LEU A O 1
ATOM 566 N N . SER A 1 72 ? 14.986 -0.320 -5.260 1.00 88.38 72 SER A N 1
ATOM 567 C CA . SER A 1 72 ? 13.924 -0.992 -4.496 1.00 88.38 72 SER A CA 1
ATOM 568 C C . SER A 1 72 ? 14.060 -0.769 -2.992 1.00 88.38 72 SER A C 1
ATOM 570 O O . SER A 1 72 ? 13.105 -0.325 -2.360 1.00 88.38 72 SER A O 1
ATOM 572 N N . ASP A 1 73 ? 15.258 -0.982 -2.447 1.00 86.19 73 ASP A N 1
ATOM 573 C CA . ASP A 1 73 ? 15.521 -0.867 -1.008 1.00 86.19 73 ASP A CA 1
ATOM 574 C C . ASP A 1 73 ? 15.234 0.545 -0.484 1.00 86.19 73 ASP A C 1
ATOM 576 O O . ASP A 1 73 ? 14.712 0.710 0.612 1.00 86.19 73 ASP A O 1
ATOM 580 N N . PHE A 1 74 ? 15.483 1.572 -1.301 1.00 88.06 74 PHE A N 1
ATOM 581 C CA . PHE A 1 74 ? 15.179 2.952 -0.934 1.00 88.06 74 PHE A CA 1
ATOM 582 C C . PHE A 1 74 ? 13.667 3.169 -0.768 1.00 88.06 74 PHE A C 1
ATOM 584 O O . PHE A 1 74 ? 13.221 3.695 0.243 1.00 88.06 74 PHE A O 1
ATOM 591 N N . PHE A 1 75 ? 12.853 2.720 -1.727 1.00 88.38 75 PHE A N 1
ATOM 592 C CA . PHE A 1 75 ? 11.405 2.964 -1.707 1.00 88.38 75 PHE A CA 1
ATOM 593 C C . PHE A 1 75 ? 10.612 2.030 -0.788 1.00 88.38 75 PHE A C 1
ATOM 595 O O . PHE A 1 75 ? 9.535 2.403 -0.304 1.00 88.38 75 PHE A O 1
ATOM 602 N N . MET A 1 76 ? 11.122 0.822 -0.545 1.00 87.75 76 MET A N 1
ATOM 603 C CA . MET A 1 76 ? 10.433 -0.176 0.270 1.00 87.75 76 MET A CA 1
ATOM 604 C C . MET A 1 76 ? 10.304 0.234 1.736 1.00 87.75 76 MET A C 1
ATOM 606 O O . MET A 1 76 ? 9.342 -0.185 2.366 1.00 87.75 76 MET A O 1
ATOM 610 N N . HIS A 1 77 ? 11.212 1.062 2.257 1.00 87.50 77 HIS A N 1
ATOM 611 C CA . HIS A 1 77 ? 11.217 1.483 3.664 1.00 87.50 77 HIS A CA 1
ATOM 612 C C . HIS A 1 77 ? 10.533 2.826 3.928 1.00 87.50 77 HIS A C 1
ATOM 614 O O . HIS A 1 77 ? 10.419 3.231 5.078 1.00 87.50 77 HIS A O 1
ATOM 620 N N . HIS A 1 78 ? 10.072 3.518 2.887 1.00 91.69 78 HIS A N 1
ATOM 621 C CA . HIS A 1 78 ? 9.341 4.768 3.067 1.00 91.69 78 HIS A CA 1
ATOM 622 C C . HIS A 1 78 ? 7.909 4.535 3.537 1.00 91.69 78 HIS A C 1
ATOM 624 O O . HIS A 1 78 ? 7.271 3.563 3.122 1.00 91.69 78 HIS A O 1
ATOM 630 N N . ASP A 1 79 ? 7.391 5.484 4.306 1.00 93.94 79 ASP A N 1
ATOM 631 C CA . ASP A 1 79 ? 5.994 5.521 4.725 1.00 93.94 79 ASP A CA 1
ATOM 632 C C . ASP A 1 79 ? 5.033 5.443 3.532 1.00 93.94 79 ASP A C 1
ATOM 634 O O . ASP A 1 79 ? 5.376 5.723 2.371 1.00 93.94 79 ASP A O 1
ATOM 638 N N . LYS A 1 80 ? 3.822 4.976 3.821 1.00 95.31 80 LYS A N 1
ATOM 639 C CA . LYS A 1 80 ? 2.760 4.752 2.847 1.00 95.31 80 LYS A CA 1
ATOM 640 C C . LYS A 1 80 ? 1.488 5.412 3.345 1.00 95.31 80 LYS A C 1
ATOM 642 O O . LYS A 1 80 ? 1.153 5.332 4.521 1.00 95.31 80 LYS A O 1
ATOM 647 N N . GLU A 1 81 ? 0.752 6.006 2.417 1.00 97.31 81 GLU A N 1
ATOM 648 C CA . GLU A 1 81 ? -0.555 6.579 2.700 1.00 97.31 81 GLU A CA 1
ATOM 649 C C . GLU A 1 81 ? -1.652 5.790 1.991 1.00 97.31 81 GLU A C 1
ATOM 651 O O . GLU A 1 81 ? -1.510 5.424 0.821 1.00 97.31 81 GLU A O 1
ATOM 656 N N . TYR A 1 82 ? -2.769 5.580 2.683 1.00 97.56 82 TYR A N 1
ATOM 657 C CA . TYR A 1 82 ? -3.928 4.882 2.142 1.00 97.56 82 TYR A CA 1
ATOM 658 C C . TYR A 1 82 ? -5.210 5.664 2.383 1.00 97.56 82 TYR A C 1
ATOM 660 O O . TYR A 1 82 ? -5.392 6.346 3.393 1.00 97.56 82 TYR A O 1
ATOM 668 N N . ILE A 1 83 ? -6.138 5.515 1.442 1.00 98.00 83 ILE A N 1
ATOM 669 C CA . ILE A 1 83 ? -7.542 5.855 1.640 1.00 98.00 83 ILE A CA 1
ATOM 670 C C . ILE A 1 83 ? -8.309 4.542 1.659 1.00 98.00 83 ILE A C 1
ATOM 672 O O . ILE A 1 83 ? -8.296 3.789 0.686 1.00 98.00 83 ILE A O 1
ATOM 676 N N . GLY A 1 84 ? -8.975 4.274 2.775 1.00 97.12 84 GLY A N 1
ATOM 677 C CA . GLY A 1 84 ? -9.649 3.009 3.016 1.00 97.12 84 GLY A CA 1
ATOM 678 C C . GLY A 1 84 ? -11.123 3.175 3.351 1.00 97.12 84 GLY A C 1
ATOM 679 O O . GLY A 1 84 ? -11.598 4.252 3.726 1.00 97.12 84 GLY A O 1
ATOM 680 N N . LYS A 1 85 ? -11.855 2.065 3.231 1.00 96.75 85 LYS A N 1
ATOM 681 C CA . LYS A 1 85 ? -13.215 1.914 3.749 1.00 96.75 85 LYS A CA 1
ATOM 682 C C . LYS A 1 85 ? -13.240 0.766 4.746 1.00 96.75 85 LYS A C 1
ATOM 684 O O . LYS A 1 85 ? -12.884 -0.358 4.410 1.00 96.75 85 LYS A O 1
ATOM 689 N N . MET A 1 86 ? -13.694 1.053 5.956 1.00 95.88 86 MET A N 1
ATOM 690 C CA . MET A 1 86 ? -13.950 0.070 6.999 1.00 95.88 86 MET A CA 1
ATOM 691 C C . MET A 1 86 ? -15.456 -0.137 7.124 1.00 95.88 86 MET A C 1
ATOM 693 O O . MET A 1 86 ? -16.209 0.831 7.233 1.00 95.88 86 MET A O 1
ATOM 697 N N . TYR A 1 87 ? -15.890 -1.395 7.132 1.00 96.88 87 TYR A N 1
ATOM 698 C CA . TYR A 1 87 ? -17.271 -1.763 7.419 1.00 96.88 87 TYR A CA 1
ATOM 699 C C . TYR A 1 87 ? -17.364 -2.343 8.830 1.00 96.88 87 TYR A C 1
ATOM 701 O O . TYR A 1 87 ? -16.716 -3.343 9.137 1.00 96.88 87 TYR A O 1
ATOM 709 N N . VAL A 1 88 ? -18.150 -1.708 9.698 1.00 96.38 88 VAL A N 1
ATOM 710 C CA . VAL A 1 88 ? -18.335 -2.134 11.092 1.00 96.38 88 VAL A CA 1
ATOM 711 C C . VAL A 1 88 ? -19.614 -2.952 11.253 1.00 96.38 88 VAL A C 1
ATOM 713 O O . VAL A 1 88 ? -20.629 -2.702 10.609 1.00 96.38 88 VAL A O 1
ATOM 716 N N . HIS A 1 89 ? -19.606 -3.937 12.152 1.00 96.50 89 HIS A N 1
ATOM 717 C CA . HIS A 1 89 ? -20.759 -4.834 12.332 1.00 96.50 89 HIS A CA 1
ATOM 718 C C . HIS A 1 89 ? -21.996 -4.122 12.916 1.00 96.50 89 HIS A C 1
ATOM 720 O O . HIS A 1 89 ? -23.138 -4.520 12.658 1.00 96.50 89 HIS A O 1
ATOM 726 N N . LYS A 1 90 ? -21.775 -3.045 13.679 1.00 95.06 90 LYS A N 1
ATOM 727 C CA . LYS A 1 90 ? -22.802 -2.189 14.286 1.00 95.06 90 LYS A CA 1
ATOM 728 C C . LYS A 1 90 ? -22.443 -0.731 14.047 1.00 95.06 90 LYS A C 1
ATOM 730 O O . LYS A 1 90 ? -21.263 -0.404 13.983 1.00 95.06 90 LYS A O 1
ATOM 735 N N . GLU A 1 91 ? -23.451 0.125 13.939 1.00 94.50 91 GLU A N 1
ATOM 736 C CA . GLU A 1 91 ? -23.224 1.563 13.817 1.00 94.50 91 GLU A CA 1
ATOM 737 C C . GLU A 1 91 ? -22.535 2.108 15.067 1.00 94.50 91 GLU A C 1
ATOM 739 O O . GLU A 1 91 ? -22.818 1.695 16.196 1.00 94.50 91 GLU A O 1
ATOM 744 N N . VAL A 1 92 ? -21.597 3.027 14.855 1.00 92.38 92 VAL A N 1
ATOM 745 C CA . VAL A 1 92 ? -20.792 3.612 15.924 1.00 92.38 92 VAL A CA 1
ATOM 746 C C . VAL A 1 92 ? -20.867 5.124 15.816 1.00 92.38 92 VAL A C 1
ATOM 748 O O . VAL A 1 92 ? -20.675 5.700 14.748 1.00 92.38 92 VAL A O 1
ATOM 751 N N . ASN A 1 93 ? -21.111 5.785 16.947 1.00 93.06 93 ASN A N 1
ATOM 752 C CA . ASN A 1 93 ? -21.071 7.238 17.012 1.00 93.06 93 ASN A CA 1
ATOM 753 C C . ASN A 1 93 ? -19.675 7.761 16.624 1.00 93.06 93 ASN A C 1
ATOM 755 O O . ASN A 1 93 ? -18.666 7.293 17.158 1.00 93.06 93 ASN A O 1
ATOM 759 N N . LYS A 1 94 ? -19.623 8.784 15.764 1.00 90.62 94 LYS A N 1
ATOM 760 C CA . LYS A 1 94 ? -18.371 9.375 15.266 1.00 90.62 94 LYS A CA 1
ATOM 761 C C . LYS A 1 94 ? -17.406 9.795 16.383 1.00 90.62 94 LYS A C 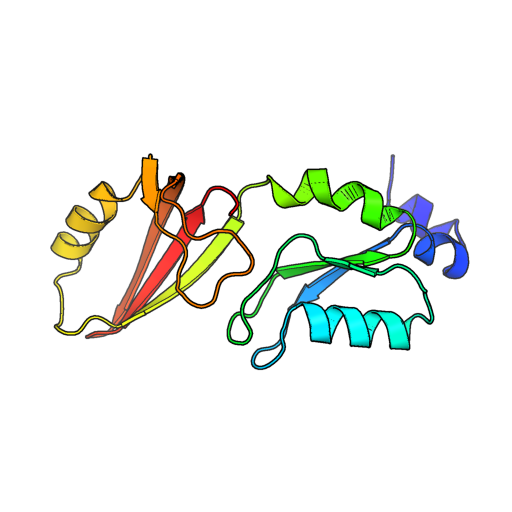1
ATOM 763 O O . LYS A 1 94 ? -16.231 9.460 16.305 1.00 90.62 94 LYS A O 1
ATOM 768 N N . LYS A 1 95 ? -17.883 10.451 17.451 1.00 92.56 95 LYS A N 1
ATOM 769 C CA . LYS A 1 95 ? -17.023 10.889 18.572 1.00 92.56 95 LYS A CA 1
ATOM 770 C C . LYS A 1 95 ? -16.404 9.701 19.307 1.00 92.56 95 LYS A C 1
ATOM 772 O O . LYS A 1 95 ? -15.241 9.743 19.701 1.00 92.56 95 LYS A O 1
ATOM 777 N N . LYS A 1 96 ? -17.184 8.631 19.489 1.00 92.88 96 LYS A N 1
ATOM 778 C CA . LYS A 1 96 ? -16.692 7.387 20.093 1.00 92.88 96 LYS A CA 1
ATOM 779 C C . LYS A 1 96 ? -15.639 6.743 19.196 1.00 92.88 96 LYS A C 1
ATOM 781 O O . LYS A 1 96 ? -14.582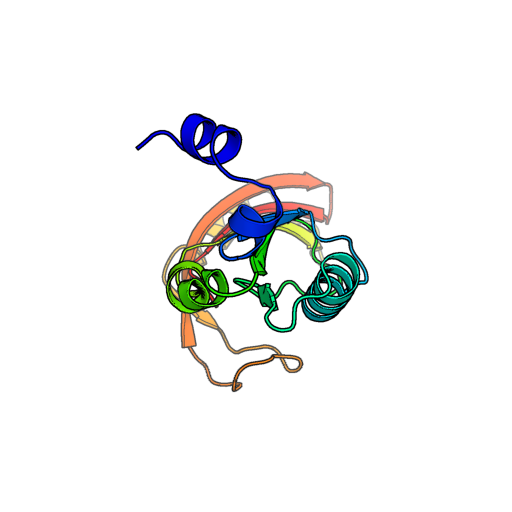 6.374 19.689 1.00 92.88 96 LYS A O 1
ATOM 786 N N . LEU A 1 97 ? -15.907 6.661 17.896 1.00 93.06 97 LEU A N 1
ATOM 787 C CA . LEU A 1 97 ? -14.974 6.110 16.920 1.00 93.06 97 LEU A CA 1
ATOM 788 C C . LEU A 1 97 ? -13.649 6.888 16.903 1.00 93.06 97 LEU A C 1
ATOM 790 O O . LEU A 1 97 ? -12.595 6.280 17.022 1.00 93.06 97 LEU A O 1
ATOM 794 N N . GLU A 1 98 ? -13.690 8.221 16.856 1.00 93.31 98 GLU A N 1
ATOM 795 C CA . GLU A 1 98 ? -12.491 9.070 16.933 1.00 93.31 98 GLU A CA 1
ATOM 796 C C . GLU A 1 98 ? -11.677 8.816 18.208 1.00 93.31 98 GLU A C 1
ATOM 798 O O . GLU A 1 98 ? -10.451 8.732 18.153 1.00 93.31 98 GLU A O 1
ATOM 803 N N . LYS A 1 99 ? -12.346 8.664 19.358 1.00 94.38 99 LYS A N 1
ATOM 804 C CA . LYS A 1 99 ? -11.684 8.355 20.632 1.00 94.38 99 LYS A CA 1
ATOM 805 C C . LYS A 1 99 ? -10.988 6.993 20.602 1.00 94.38 99 LYS A C 1
ATOM 807 O O . LYS A 1 99 ? -9.874 6.880 21.103 1.00 94.38 99 LYS A O 1
ATOM 812 N N . GLU A 1 100 ? -11.634 5.976 20.042 1.00 94.00 100 GLU A N 1
ATOM 813 C CA . GLU A 1 100 ? -11.066 4.629 19.961 1.00 94.00 100 GLU A CA 1
ATOM 814 C C . GLU A 1 100 ? -9.912 4.557 18.955 1.00 94.00 100 GLU A C 1
ATOM 816 O O . GLU A 1 100 ? -8.866 4.001 19.277 1.00 94.00 100 GLU A O 1
ATOM 821 N N . MET A 1 101 ? -10.040 5.200 17.789 1.00 93.44 101 MET A N 1
ATOM 822 C CA . MET A 1 101 ? -8.988 5.201 16.766 1.00 93.44 101 MET A CA 1
ATOM 823 C C . MET A 1 101 ? -7.701 5.894 17.230 1.00 93.44 101 MET A C 1
ATOM 825 O O . MET A 1 101 ? -6.616 5.486 16.830 1.00 93.44 101 MET A O 1
ATOM 829 N N . LYS A 1 102 ? -7.784 6.885 18.132 1.00 94.12 102 LYS A N 1
ATOM 830 C CA . LYS A 1 102 ? -6.594 7.523 18.728 1.00 94.12 102 LYS A CA 1
ATOM 831 C C . LYS A 1 102 ? -5.673 6.542 19.455 1.00 94.12 102 LYS A C 1
ATOM 833 O O . LYS A 1 102 ? -4.482 6.807 19.533 1.00 94.12 102 LYS A O 1
ATOM 838 N N . LYS A 1 103 ? -6.199 5.423 19.965 1.00 94.56 103 LYS A N 1
ATOM 839 C CA . LYS A 1 103 ? -5.401 4.394 20.656 1.00 94.56 103 LYS A CA 1
ATOM 840 C C . LYS A 1 103 ? -4.498 3.603 19.708 1.00 94.56 10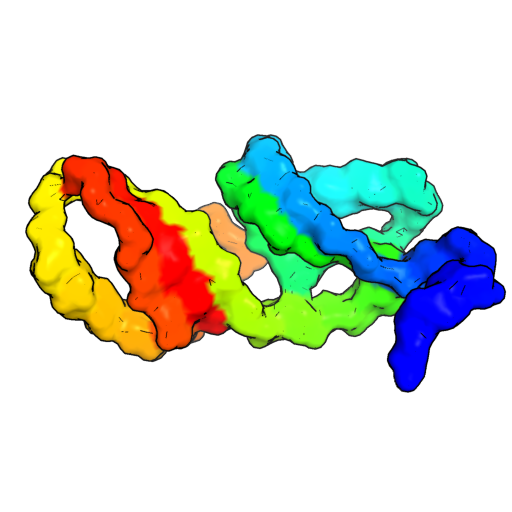3 LYS A C 1
ATOM 842 O O . LYS A 1 103 ? -3.567 2.961 20.172 1.00 94.56 103 LYS A O 1
ATOM 847 N N . PHE A 1 104 ? -4.793 3.631 18.409 1.00 94.19 104 PHE A N 1
ATOM 848 C CA . PHE A 1 104 ? -4.020 2.939 17.381 1.00 94.19 104 PHE A CA 1
ATOM 849 C C . PHE A 1 104 ? -2.926 3.823 16.773 1.00 94.19 104 PHE A C 1
ATOM 851 O O . PHE A 1 104 ? -2.093 3.311 16.039 1.00 94.19 104 PHE A O 1
ATOM 858 N N . ILE A 1 105 ? -2.913 5.129 17.063 1.00 96.44 105 ILE A N 1
ATOM 859 C CA . ILE A 1 105 ? -1.863 6.037 16.587 1.00 96.44 105 ILE A CA 1
ATOM 860 C C . ILE A 1 105 ? -0.596 5.797 17.412 1.00 96.44 105 ILE A C 1
ATOM 862 O O . ILE A 1 105 ? -0.638 5.807 18.642 1.00 96.44 105 ILE A O 1
ATOM 866 N N . GLY A 1 106 ? 0.531 5.619 16.728 1.00 96.06 106 GLY A N 1
ATOM 867 C CA . GLY A 1 106 ? 1.806 5.230 17.318 1.00 96.06 106 GLY A CA 1
ATOM 868 C C . GLY A 1 106 ? 2.121 3.756 17.077 1.00 96.06 106 GLY A C 1
ATOM 869 O O . GLY A 1 106 ? 1.723 3.177 16.067 1.00 96.06 106 GLY A O 1
ATOM 870 N N . LYS A 1 107 ? 2.887 3.160 17.992 1.00 96.8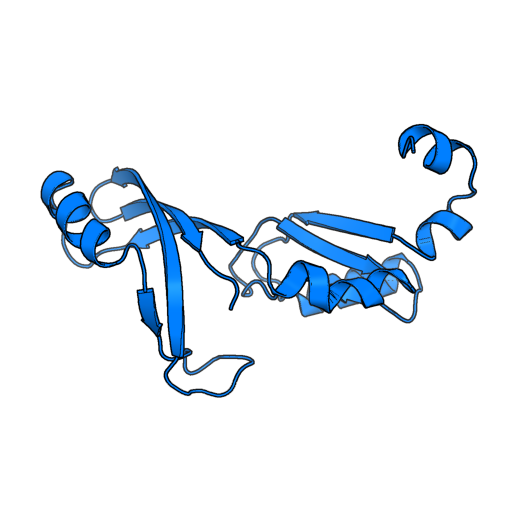1 107 LYS A N 1
ATOM 871 C CA . LYS A 1 107 ? 3.353 1.779 17.861 1.00 96.81 107 LYS A CA 1
ATOM 872 C C . LYS A 1 107 ? 2.253 0.780 18.200 1.00 96.81 107 LYS A C 1
ATOM 874 O O . LYS A 1 107 ? 1.676 0.827 19.285 1.00 96.81 107 LYS A O 1
ATOM 879 N N . ILE A 1 108 ? 2.033 -0.167 17.300 1.00 96.06 108 ILE A N 1
ATOM 880 C CA . ILE A 1 108 ? 1.108 -1.284 17.456 1.00 96.06 108 ILE A CA 1
ATOM 881 C C . ILE A 1 108 ? 1.825 -2.609 17.203 1.00 96.06 108 ILE A C 1
ATOM 883 O O . ILE A 1 108 ? 2.772 -2.686 16.420 1.00 96.06 108 ILE A O 1
ATOM 887 N N . LEU A 1 109 ? 1.350 -3.673 17.848 1.00 95.56 109 LEU A N 1
ATOM 888 C CA . LEU A 1 109 ? 1.760 -5.034 17.523 1.00 95.56 109 LEU A CA 1
ATOM 889 C C . LEU A 1 109 ? 0.861 -5.578 16.419 1.00 95.56 109 LEU A C 1
ATOM 891 O O . LEU A 1 109 ? -0.362 -5.620 16.556 1.00 95.56 109 LEU A O 1
ATOM 895 N N . GLN A 1 110 ? 1.479 -6.025 15.333 1.00 94.06 110 GLN A N 1
ATOM 896 C CA . GLN A 1 110 ? 0.787 -6.627 14.208 1.00 94.06 110 GLN A CA 1
ATOM 897 C C . GLN A 1 110 ? 1.350 -8.015 13.935 1.00 94.06 110 GLN A C 1
ATOM 899 O O . GLN A 1 110 ? 2.561 -8.234 13.890 1.00 94.06 110 GLN A O 1
ATOM 904 N N . LYS A 1 111 ? 0.450 -8.963 13.684 1.00 94.25 111 LYS A N 1
ATOM 905 C CA . LYS A 1 111 ? 0.792 -10.270 13.132 1.00 94.25 111 LYS A CA 1
ATOM 906 C C . LYS A 1 111 ? 0.335 -10.311 11.678 1.00 94.25 111 LYS A C 1
ATOM 908 O O . LYS A 1 111 ? -0.845 -10.060 11.426 1.00 94.25 111 LYS A O 1
ATOM 913 N N . PRO A 1 112 ? 1.216 -10.647 10.721 1.00 93.12 112 PRO A N 1
ATOM 914 C CA . PRO A 1 112 ? 0.815 -10.785 9.331 1.00 93.12 112 PRO A CA 1
ATOM 915 C C . PRO A 1 112 ? -0.386 -11.736 9.156 1.00 93.12 112 PRO A C 1
ATOM 917 O O . PRO A 1 112 ? -0.543 -12.705 9.919 1.00 93.12 112 PRO A O 1
ATOM 920 N N . PRO A 1 113 ? -1.253 -11.482 8.162 1.00 92.81 113 PRO A N 1
ATOM 921 C CA . PRO A 1 113 ? -2.370 -12.366 7.856 1.00 92.81 113 PRO A CA 1
ATOM 922 C C . PRO A 1 113 ? -1.882 -13.737 7.364 1.00 92.81 113 PRO A C 1
ATOM 924 O O . PRO A 1 113 ? -0.701 -13.947 7.093 1.00 92.81 113 PRO A O 1
ATOM 927 N N . VAL A 1 114 ? -2.806 -14.697 7.254 1.00 92.25 114 VAL A N 1
ATOM 928 C CA . VAL A 1 114 ? -2.501 -16.047 6.739 1.00 92.25 114 VAL A CA 1
ATOM 929 C C . VAL A 1 114 ? -1.970 -15.980 5.304 1.00 92.25 114 VAL A C 1
ATOM 931 O O . VAL A 1 114 ? -1.007 -16.663 4.972 1.00 92.25 114 VAL A O 1
ATOM 934 N N . LYS A 1 115 ? -2.574 -15.130 4.467 1.00 87.94 115 LYS A N 1
ATOM 935 C CA . LYS A 1 115 ? -2.104 -14.840 3.110 1.00 87.94 115 LYS A CA 1
ATOM 936 C C . LYS A 1 115 ? -1.153 -13.649 3.167 1.00 87.94 115 LYS A C 1
ATOM 938 O O . LYS A 1 115 ? -1.601 -12.512 3.187 1.00 87.94 115 LYS A O 1
ATOM 943 N N . SER A 1 116 ? 0.140 -13.926 3.263 1.00 85.12 116 SER A N 1
ATOM 944 C CA . SER A 1 116 ? 1.191 -12.920 3.411 1.00 85.12 116 SER A CA 1
ATOM 945 C C . SER A 1 116 ? 2.458 -13.385 2.701 1.00 85.12 116 SER A C 1
ATOM 947 O O . SER A 1 116 ? 2.821 -14.555 2.798 1.00 85.12 116 SER A O 1
ATOM 949 N N . SER A 1 117 ? 3.164 -12.463 2.045 1.00 84.12 117 SER A N 1
ATOM 950 C CA . SER A 1 117 ? 4.475 -12.735 1.432 1.00 84.12 117 SER A CA 1
ATOM 951 C C . SER A 1 117 ? 5.618 -12.812 2.452 1.00 84.12 117 SER A C 1
ATOM 953 O O . SER A 1 117 ? 6.749 -13.122 2.091 1.00 84.12 117 SER A O 1
ATOM 955 N N . VAL A 1 118 ? 5.347 -12.499 3.723 1.00 86.75 118 VAL A N 1
ATOM 956 C CA . VAL A 1 118 ? 6.335 -12.456 4.810 1.00 86.75 118 VAL A CA 1
ATOM 957 C C . VAL A 1 118 ? 6.002 -13.440 5.929 1.00 86.75 118 VAL A C 1
ATOM 959 O O . VAL A 1 118 ? 4.833 -13.766 6.160 1.00 86.75 118 VAL A O 1
ATOM 962 N N . LYS A 1 119 ? 7.042 -13.877 6.655 1.00 89.25 119 LYS A N 1
ATOM 963 C CA . LYS A 1 119 ? 6.934 -14.806 7.788 1.00 89.25 119 LYS A CA 1
ATOM 964 C C . LYS A 1 119 ? 5.948 -14.275 8.831 1.00 89.25 119 LYS A C 1
ATOM 966 O O . LYS A 1 119 ? 5.993 -13.111 9.223 1.00 89.25 119 LYS A O 1
ATOM 971 N N . ARG A 1 120 ? 5.076 -15.158 9.314 1.00 93.31 120 ARG A N 1
ATOM 972 C CA . ARG A 1 120 ? 3.973 -14.816 10.212 1.00 93.31 120 ARG A CA 1
ATOM 973 C C . ARG A 1 120 ? 4.410 -14.762 11.680 1.00 93.31 120 ARG A C 1
ATOM 975 O O . ARG A 1 120 ? 4.081 -15.644 12.469 1.00 93.31 120 ARG A O 1
ATOM 982 N N . VAL A 1 121 ? 5.153 -13.717 12.021 1.00 94.50 121 VAL A N 1
ATOM 983 C CA . VAL A 1 121 ? 5.643 -13.417 13.377 1.00 94.50 121 VAL A CA 1
ATOM 984 C C . VAL A 1 121 ? 5.096 -12.063 13.818 1.00 94.50 121 VAL A C 1
ATOM 986 O O . VAL A 1 121 ? 4.845 -11.206 12.972 1.00 94.50 121 VAL A O 1
ATOM 989 N N . GLU A 1 122 ? 4.877 -11.882 15.118 1.00 94.62 122 GLU A N 1
ATOM 990 C CA . GLU A 1 122 ? 4.497 -10.574 15.657 1.00 94.62 122 GLU A CA 1
ATOM 991 C C . GLU A 1 122 ? 5.633 -9.571 15.477 1.00 94.62 122 GLU A C 1
ATOM 993 O O . GLU A 1 122 ? 6.811 -9.916 15.585 1.00 94.62 122 GLU A O 1
ATOM 998 N N . ARG A 1 123 ? 5.262 -8.337 15.152 1.00 93.81 123 ARG A N 1
ATOM 999 C CA . ARG A 1 123 ? 6.193 -7.243 14.901 1.00 93.81 123 ARG A CA 1
ATOM 1000 C C . ARG A 1 123 ? 5.550 -5.909 15.235 1.00 93.81 123 ARG A C 1
ATOM 1002 O O . ARG A 1 123 ? 4.337 -5.753 15.097 1.00 93.81 123 ARG A O 1
ATOM 1009 N N . GLU A 1 124 ? 6.378 -4.959 15.641 1.00 95.38 124 GLU A N 1
ATOM 1010 C CA . GLU A 1 124 ? 5.954 -3.575 15.825 1.00 95.38 124 GLU A CA 1
ATOM 1011 C C . GLU A 1 124 ? 5.760 -2.889 14.471 1.00 95.38 124 GLU A C 1
ATOM 1013 O O . GLU A 1 124 ? 6.527 -3.113 13.527 1.00 95.38 124 GLU A O 1
ATOM 1018 N N . ARG A 1 125 ? 4.725 -2.058 14.388 1.00 94.88 125 ARG A N 1
ATOM 1019 C CA . ARG A 1 125 ? 4.472 -1.125 13.290 1.00 94.88 125 ARG A CA 1
ATOM 1020 C C . ARG A 1 125 ? 3.996 0.198 13.835 1.00 94.88 125 ARG A C 1
ATOM 1022 O O . ARG A 1 125 ? 3.319 0.225 14.859 1.00 94.88 125 ARG A O 1
ATOM 1029 N N . THR A 1 126 ? 4.310 1.271 13.129 1.00 97.00 126 THR A N 1
ATOM 1030 C CA . THR A 1 126 ? 3.879 2.612 13.508 1.00 97.00 126 THR A CA 1
ATOM 1031 C C . THR A 1 126 ? 2.767 3.102 12.589 1.00 97.00 126 THR A C 1
ATOM 1033 O O . THR A 1 126 ? 2.924 3.142 11.370 1.00 97.00 126 THR A O 1
ATOM 1036 N N . ILE A 1 127 ? 1.640 3.502 13.176 1.00 97.19 127 ILE A N 1
ATOM 1037 C CA . ILE A 1 127 ? 0.628 4.311 12.492 1.00 97.19 127 ILE A CA 1
ATOM 1038 C C . ILE A 1 127 ? 0.945 5.772 12.800 1.00 97.19 127 ILE A C 1
ATOM 1040 O O . ILE A 1 127 ? 0.742 6.233 13.926 1.00 97.19 127 ILE A O 1
ATOM 1044 N N . ASN A 1 128 ? 1.442 6.498 11.801 1.00 96.69 128 ASN A N 1
ATOM 1045 C CA . ASN A 1 128 ? 1.855 7.894 11.933 1.00 96.69 128 ASN A CA 1
ATOM 1046 C C . ASN A 1 128 ? 0.639 8.808 12.105 1.00 96.69 128 ASN A C 1
ATOM 1048 O O . ASN A 1 128 ? 0.619 9.706 12.950 1.00 96.69 128 ASN A O 1
ATOM 1052 N N . LYS A 1 129 ? -0.409 8.567 11.309 1.00 96.38 129 LYS A N 1
ATOM 1053 C CA . LYS A 1 129 ? -1.621 9.386 11.307 1.00 96.38 129 LYS A CA 1
ATOM 1054 C C . LYS A 1 129 ? -2.832 8.568 10.896 1.00 96.38 129 LYS A C 1
ATOM 1056 O O . LYS A 1 129 ? -2.769 7.736 10.001 1.00 96.38 129 LYS A O 1
ATOM 1061 N N . TYR A 1 130 ? -3.969 8.886 11.504 1.00 96.31 130 TYR A N 1
ATOM 1062 C CA . TYR A 1 130 ? -5.266 8.361 11.101 1.00 96.31 130 TYR A CA 1
ATOM 1063 C C . TYR A 1 130 ? -6.310 9.477 11.124 1.00 96.31 130 TYR A C 1
ATOM 1065 O O . TYR A 1 130 ? -6.423 10.219 12.104 1.00 96.31 130 TYR A O 1
ATOM 1073 N N . LYS A 1 131 ? -7.090 9.604 10.050 1.00 96.06 131 LYS A N 1
ATOM 1074 C CA . LYS A 1 131 ? -8.141 10.615 9.904 1.00 96.06 131 LYS A CA 1
ATOM 1075 C C . LYS A 1 131 ? -9.410 9.990 9.340 1.00 96.06 131 LYS A C 1
ATOM 1077 O O . LYS A 1 131 ? -9.422 9.457 8.237 1.00 96.06 131 LYS A O 1
ATOM 1082 N N . ILE A 1 132 ? -10.519 10.153 10.053 1.00 96.19 132 ILE A N 1
ATOM 1083 C CA . ILE A 1 132 ? -11.843 9.781 9.543 1.00 96.19 132 ILE A CA 1
ATOM 1084 C C . ILE A 1 132 ? -12.298 10.847 8.542 1.00 96.19 132 ILE A C 1
ATOM 1086 O O . ILE A 1 132 ? -12.341 12.035 8.865 1.00 96.19 132 ILE A O 1
ATOM 1090 N N . LEU A 1 133 ? -12.646 10.418 7.330 1.00 96.06 133 LEU A N 1
ATOM 1091 C CA . LEU A 1 133 ? -13.115 11.283 6.246 1.00 96.06 133 LEU A CA 1
ATOM 1092 C C . LEU A 1 133 ? -14.644 11.382 6.240 1.00 96.06 133 LEU A C 1
ATOM 1094 O O . LEU A 1 133 ? -15.194 12.480 6.221 1.00 96.06 133 LEU A O 1
ATOM 1098 N N . LYS A 1 134 ? -15.335 10.237 6.287 1.00 95.25 134 LYS A N 1
ATOM 1099 C CA . LYS A 1 134 ? -16.803 10.152 6.238 1.00 95.25 134 LYS A CA 1
ATOM 1100 C C . LYS A 1 134 ? -17.296 8.972 7.074 1.00 95.25 134 LYS A C 1
ATOM 1102 O O . LYS A 1 134 ? -16.667 7.918 7.073 1.00 95.25 134 LYS A O 1
ATOM 1107 N N . VAL A 1 135 ? -18.433 9.146 7.742 1.00 95.75 135 VAL A N 1
ATOM 1108 C CA . VAL A 1 135 ? -19.187 8.066 8.397 1.00 95.75 135 VAL A CA 1
ATOM 1109 C C . VAL A 1 135 ? -20.559 8.002 7.736 1.00 95.75 135 VAL A C 1
ATOM 1111 O O . VAL A 1 135 ? -21.236 9.023 7.651 1.00 95.75 135 VAL A O 1
ATOM 1114 N N . ASP A 1 136 ? -20.924 6.828 7.233 1.00 94.62 136 ASP A N 1
ATOM 1115 C CA . ASP A 1 136 ? -22.150 6.572 6.479 1.00 94.62 136 ASP A CA 1
ATOM 1116 C C . ASP A 1 136 ? -22.765 5.245 6.948 1.00 94.62 136 ASP A C 1
ATOM 1118 O O . ASP A 1 136 ? -22.384 4.160 6.494 1.00 94.62 136 ASP A O 1
ATOM 1122 N N . GLY A 1 137 ? -23.622 5.327 7.971 1.00 94.25 137 GLY A N 1
ATOM 1123 C CA . GLY A 1 137 ? -24.133 4.169 8.706 1.00 94.25 137 GLY A CA 1
ATOM 1124 C C . GLY A 1 137 ? -22.996 3.289 9.237 1.00 94.25 137 GLY A C 1
ATOM 1125 O O . GLY A 1 137 ? -22.230 3.683 10.118 1.00 94.25 137 GLY A O 1
ATOM 1126 N N . LYS A 1 138 ? -22.866 2.087 8.667 1.00 96.31 138 LYS A N 1
ATOM 1127 C CA . LYS A 1 138 ? -21.823 1.103 9.007 1.00 96.31 138 LYS A CA 1
ATOM 1128 C C . LYS A 1 138 ? -20.527 1.247 8.206 1.00 96.31 138 LYS A C 1
ATOM 1130 O O . LYS A 1 138 ? -19.572 0.521 8.470 1.00 96.31 138 LYS A O 1
ATOM 1135 N N . THR A 1 139 ? -20.476 2.154 7.235 1.00 97.38 139 THR A N 1
ATOM 1136 C CA . THR A 1 139 ? -19.299 2.366 6.387 1.00 97.38 139 THR A CA 1
ATOM 1137 C C . THR A 1 139 ? -18.545 3.610 6.832 1.00 97.38 139 THR A C 1
ATOM 1139 O O . THR A 1 139 ? -19.090 4.709 6.880 1.00 97.38 139 THR A O 1
ATOM 1142 N N . ILE A 1 140 ? -17.259 3.454 7.123 1.00 97.19 140 ILE A N 1
ATOM 1143 C CA . ILE A 1 140 ? -16.368 4.534 7.543 1.00 97.19 140 ILE A CA 1
ATOM 1144 C C . ILE A 1 140 ? -15.265 4.665 6.500 1.00 97.19 140 ILE A C 1
ATOM 1146 O O . ILE A 1 140 ? -14.521 3.719 6.261 1.00 97.19 140 ILE A O 1
ATOM 1150 N N . SER A 1 141 ? -15.151 5.836 5.880 1.00 97.50 141 SER A N 1
ATOM 1151 C CA . SER A 1 141 ? -14.026 6.169 5.000 1.00 97.50 141 SER A CA 1
ATOM 1152 C C . SER A 1 141 ? -12.948 6.889 5.800 1.00 97.50 141 SER A C 1
ATOM 1154 O O . SER A 1 141 ? -13.268 7.790 6.581 1.00 97.50 141 SER A O 1
ATOM 1156 N N . PHE A 1 142 ? -11.688 6.524 5.598 1.00 97.19 142 PHE A N 1
ATOM 1157 C CA . PHE A 1 142 ? -10.558 7.058 6.354 1.00 97.19 142 PHE A CA 1
ATOM 1158 C C . PHE A 1 142 ? -9.334 7.288 5.467 1.00 97.19 142 PHE A C 1
ATOM 1160 O O . PHE A 1 142 ? -9.234 6.738 4.374 1.00 97.19 142 PHE A O 1
ATOM 1167 N N . HIS A 1 143 ? -8.426 8.121 5.962 1.00 97.88 143 HIS A N 1
ATOM 1168 C CA . HIS A 1 143 ? -7.075 8.320 5.455 1.00 97.88 143 HIS A CA 1
ATOM 1169 C C . HIS A 1 143 ? -6.094 7.912 6.550 1.00 97.88 143 HIS A C 1
ATOM 1171 O O . HIS A 1 143 ? -6.290 8.274 7.714 1.00 97.88 143 HIS A O 1
ATOM 1177 N N . GLU A 1 144 ? -5.074 7.152 6.184 1.00 97.00 144 GLU A N 1
ATOM 1178 C CA . GLU A 1 144 ? -4.023 6.703 7.092 1.00 97.00 144 GLU A CA 1
ATOM 1179 C C . GLU A 1 144 ? -2.642 6.906 6.476 1.00 97.00 144 GLU A C 1
ATOM 1181 O O . GLU A 1 144 ? -2.479 6.816 5.262 1.00 97.00 144 GLU A O 1
ATOM 1186 N N . ASP A 1 145 ? -1.675 7.182 7.341 1.00 97.44 145 ASP A N 1
ATOM 1187 C CA . ASP A 1 145 ? -0.243 7.261 7.060 1.00 97.44 145 ASP A CA 1
ATOM 1188 C C . ASP A 1 145 ? 0.438 6.264 7.997 1.00 97.44 145 ASP A C 1
ATOM 1190 O O . ASP A 1 145 ? 0.227 6.306 9.219 1.00 97.44 145 ASP A O 1
ATOM 1194 N N . VAL A 1 146 ? 1.185 5.333 7.417 1.00 96.50 146 VAL A N 1
ATOM 1195 C CA . VAL A 1 146 ? 1.747 4.179 8.111 1.00 96.50 146 VAL A CA 1
ATOM 1196 C C . VAL A 1 146 ? 3.189 3.929 7.693 1.00 96.50 146 VAL A C 1
ATOM 1198 O O . VAL A 1 146 ? 3.576 4.140 6.541 1.00 96.50 146 VAL A O 1
ATOM 1201 N N . GLU A 1 147 ? 3.960 3.395 8.634 1.00 94.31 147 GLU A N 1
ATOM 1202 C CA . GLU A 1 147 ? 5.272 2.816 8.373 1.00 94.31 147 GLU A CA 1
ATOM 1203 C C . GLU A 1 147 ? 5.169 1.682 7.340 1.00 94.31 147 GLU A C 1
ATOM 1205 O O . GLU A 1 147 ? 4.177 0.950 7.270 1.00 94.31 147 GLU A O 1
ATOM 1210 N N . ALA A 1 148 ? 6.216 1.497 6.541 1.00 88.75 148 ALA A N 1
ATOM 1211 C CA . ALA A 1 148 ? 6.265 0.403 5.585 1.00 88.75 148 ALA A CA 1
ATOM 1212 C C . ALA A 1 148 ? 6.197 -0.998 6.230 1.00 88.75 148 ALA A C 1
ATOM 1214 O O . ALA A 1 148 ? 6.956 -1.342 7.140 1.00 88.75 148 ALA A O 1
ATOM 1215 N N . GLY A 1 149 ? 5.395 -1.876 5.618 1.00 81.56 149 GLY A N 1
ATOM 1216 C CA . GLY A 1 149 ? 5.423 -3.333 5.810 1.00 81.56 149 GLY A CA 1
ATOM 1217 C C . GLY A 1 149 ? 4.372 -3.852 6.769 1.00 81.56 149 GLY A C 1
ATOM 1218 O O . GLY A 1 149 ? 4.710 -4.817 7.500 1.00 81.56 149 GLY A O 1
#